Protein AF-A0A958ISX6-F1 (afdb_monomer_lite)

Secondary structure (DSSP, 8-state):
-GGGT-TT-HHHHHHHHHHHHHTT-HHHHHHHHHHHHHH-TT-HHHHHHHHHHHHHTT-HHHHHHHHHHHHHH-TT-HHHHHHHHHHHHTTSHHHHHHHHHHHHHTTS-HHHHHHHHHHHHHHHHHHHHHHHH-GGGGGGHHHHHHHHHHHHHHHHS-----

pLDDT: mean 86.99, std 12.01, range [42.25, 98.25]

Sequence (162 aa):
EGLDIDPEHVACTNIRAIALTKLGRRKEAGETIDAALAREPDNAMTHANRGWTLLEGGKNRQAMEHFREALRLDPTLDWARQGIVEALKARNPLYRLLLGYFFWMSRLSNRAQWGVIFGAYVLYRILLHVINSNPALEPLFWPLVGTYLGFALLTWTADPLF

Radius of gyration: 20.4 Å; chains: 1; bounding box: 41×31×62 Å

Structure (mmCIF, N/CA/C/O backbone):
data_AF-A0A958ISX6-F1
#
_entry.id   AF-A0A958ISX6-F1
#
loop_
_atom_site.group_PDB
_atom_site.id
_atom_site.type_symbol
_atom_site.label_atom_id
_atom_site.label_alt_id
_atom_site.label_comp_id
_atom_site.label_asym_id
_atom_site.label_entity_id
_atom_site.label_seq_id
_atom_site.pdbx_PDB_ins_code
_atom_site.Cartn_x
_atom_site.Cartn_y
_atom_site.Cartn_z
_atom_site.occupancy
_atom_site.B_iso_or_equiv
_atom_site.auth_seq_id
_atom_site.auth_comp_id
_atom_site.auth_asym_id
_atom_site.auth_atom_id
_atom_site.pdbx_PDB_model_num
ATOM 1 N N . GLU A 1 1 ? 2.370 -17.772 20.764 1.00 45.62 1 GLU A N 1
ATOM 2 C CA . GLU A 1 1 ? 2.567 -17.270 22.138 1.00 45.62 1 GLU A CA 1
ATOM 3 C C . GLU A 1 1 ? 1.476 -16.287 22.570 1.00 45.62 1 GLU A C 1
ATOM 5 O O . GLU A 1 1 ? 0.664 -16.684 23.383 1.00 45.62 1 GLU A O 1
ATOM 10 N N . GLY A 1 2 ? 1.335 -15.071 22.017 1.00 43.38 2 GLY A N 1
ATOM 11 C CA . GLY A 1 2 ? 0.250 -14.152 22.448 1.00 43.38 2 GLY A CA 1
ATOM 12 C C . GLY A 1 2 ? -1.190 -14.633 22.164 1.00 43.38 2 GLY A C 1
ATOM 13 O O . GLY A 1 2 ? -2.069 -14.472 23.002 1.00 43.38 2 GLY A O 1
ATOM 14 N N . LEU A 1 3 ? -1.415 -15.296 21.021 1.00 45.69 3 LEU A N 1
ATOM 15 C CA . LEU A 1 3 ? -2.708 -15.911 20.666 1.00 45.69 3 LEU A CA 1
ATOM 16 C C . LEU A 1 3 ? -3.020 -17.200 21.450 1.00 45.69 3 LEU A C 1
ATOM 18 O O . LEU A 1 3 ? -4.137 -17.689 21.352 1.00 45.69 3 LEU A O 1
ATOM 22 N N . ASP A 1 4 ? -2.058 -17.754 22.198 1.00 50.88 4 ASP A N 1
ATOM 23 C CA . ASP A 1 4 ? -2.270 -18.964 23.011 1.00 50.88 4 ASP A CA 1
ATOM 24 C C . ASP A 1 4 ? -2.825 -18.637 24.408 1.00 50.88 4 ASP A C 1
ATOM 26 O O . ASP A 1 4 ? -3.272 -19.536 25.114 1.00 50.88 4 ASP A O 1
ATOM 30 N N . ILE A 1 5 ? -2.790 -17.361 24.814 1.00 53.72 5 ILE A N 1
ATOM 31 C CA . ILE A 1 5 ? -3.193 -16.901 26.153 1.00 53.72 5 ILE A CA 1
ATOM 32 C C . ILE A 1 5 ? -4.576 -16.237 26.110 1.00 53.72 5 ILE A C 1
ATOM 34 O O . ILE A 1 5 ? -5.402 -16.490 26.982 1.00 53.72 5 ILE A O 1
ATOM 38 N N . ASP A 1 6 ? -4.846 -15.440 25.074 1.00 49.97 6 ASP A N 1
ATOM 39 C CA . ASP A 1 6 ? -6.181 -14.942 24.737 1.00 49.97 6 ASP A CA 1
ATOM 40 C C . ASP A 1 6 ? -6.297 -14.844 23.202 1.00 49.97 6 ASP A C 1
ATOM 42 O O . ASP A 1 6 ? -5.890 -13.843 22.598 1.00 49.97 6 ASP A O 1
ATOM 46 N N . PRO A 1 7 ? -6.827 -15.890 22.540 1.00 53.47 7 PRO A N 1
ATOM 47 C CA . PRO A 1 7 ? -7.052 -15.901 21.095 1.00 53.47 7 PRO A CA 1
ATOM 48 C C . PRO A 1 7 ? -7.994 -14.784 20.619 1.00 53.47 7 PRO A C 1
ATOM 50 O O . PRO A 1 7 ? -8.127 -14.564 19.413 1.00 53.47 7 PRO A O 1
ATOM 53 N N . GLU A 1 8 ? -8.682 -14.111 21.546 1.00 57.56 8 GLU A N 1
ATOM 54 C CA . GLU A 1 8 ? -9.796 -13.210 21.289 1.00 57.56 8 GLU A CA 1
ATOM 55 C C . GLU A 1 8 ? -9.487 -11.742 21.576 1.00 57.56 8 GLU A C 1
ATOM 57 O O . GLU A 1 8 ? -10.311 -10.881 21.258 1.00 57.56 8 GLU A O 1
ATOM 62 N N . HIS A 1 9 ? -8.286 -11.434 22.072 1.00 73.81 9 HIS A N 1
ATOM 63 C CA . HIS A 1 9 ? -7.879 -10.065 22.340 1.00 73.81 9 HIS A CA 1
ATOM 64 C C . HIS A 1 9 ? -7.832 -9.238 21.043 1.00 73.81 9 HIS A C 1
ATOM 66 O O . HIS A 1 9 ? -7.122 -9.566 20.079 1.00 73.81 9 HIS A O 1
ATOM 72 N N . VAL A 1 10 ? -8.578 -8.130 21.001 1.00 74.81 10 VAL A N 1
ATOM 73 C CA . VAL A 1 10 ? -8.719 -7.301 19.793 1.00 74.81 10 VAL A CA 1
ATOM 74 C C . VAL A 1 10 ? -7.375 -6.744 19.317 1.00 74.81 10 VAL A C 1
ATOM 76 O O . VAL A 1 10 ? -7.141 -6.668 18.109 1.00 74.81 10 VAL A O 1
ATOM 79 N N . ALA A 1 11 ? -6.424 -6.471 20.218 1.00 75.31 11 ALA A N 1
ATOM 80 C CA . ALA A 1 11 ? -5.077 -6.068 19.809 1.00 75.31 11 ALA A CA 1
ATOM 81 C C . ALA A 1 11 ? -4.321 -7.189 19.066 1.00 75.31 11 ALA A C 1
ATOM 83 O O . ALA A 1 11 ? -3.691 -6.925 18.041 1.00 75.31 11 ALA A O 1
ATOM 84 N N . CYS A 1 12 ? -4.436 -8.449 19.500 1.00 79.94 12 CYS A N 1
ATOM 85 C CA . CYS A 1 12 ? -3.834 -9.593 18.804 1.00 79.94 12 CYS A CA 1
ATOM 86 C C . CYS A 1 12 ? -4.472 -9.811 17.426 1.00 79.94 12 CYS A C 1
ATOM 88 O O . CYS A 1 12 ? -3.773 -10.066 16.442 1.00 79.94 12 CYS A O 1
ATOM 90 N N . THR A 1 13 ? -5.790 -9.638 17.335 1.00 83.81 13 THR A N 1
ATOM 91 C CA . THR A 1 13 ? -6.541 -9.742 16.077 1.00 83.81 13 THR A CA 1
ATOM 92 C C . THR A 1 13 ? -6.164 -8.620 15.102 1.00 83.81 13 THR A C 1
ATOM 94 O O . THR A 1 13 ? -5.962 -8.871 13.913 1.00 83.81 13 THR A O 1
ATOM 97 N N . ASN A 1 14 ? -5.953 -7.401 15.607 1.00 85.38 14 ASN A N 1
ATOM 98 C CA . ASN A 1 14 ? -5.451 -6.262 14.837 1.00 85.38 14 ASN A CA 1
ATOM 99 C C . ASN A 1 14 ? -4.034 -6.503 14.296 1.00 85.38 14 ASN A C 1
ATOM 101 O O . ASN A 1 14 ? -3.785 -6.285 13.111 1.00 85.38 14 ASN A O 1
ATOM 105 N N . ILE A 1 15 ? -3.121 -7.021 15.122 1.00 86.62 15 ILE A N 1
ATOM 106 C CA . ILE A 1 15 ? -1.761 -7.376 14.687 1.00 86.62 15 ILE A CA 1
ATOM 107 C C . ILE A 1 15 ? -1.807 -8.471 13.614 1.00 86.62 15 ILE A C 1
ATOM 109 O O . ILE A 1 15 ? -1.127 -8.373 12.590 1.00 86.62 15 ILE A O 1
ATOM 113 N N . ARG A 1 16 ? -2.653 -9.492 13.799 1.00 88.31 16 ARG A N 1
ATOM 114 C CA . ARG A 1 16 ? -2.855 -10.554 12.806 1.00 88.31 16 ARG A CA 1
ATOM 115 C C . ARG A 1 16 ? -3.377 -9.995 11.482 1.00 88.31 16 ARG A C 1
ATOM 117 O O . ARG A 1 16 ? -2.874 -10.383 10.431 1.00 88.31 16 ARG A O 1
ATOM 124 N N . ALA A 1 17 ? -4.347 -9.086 11.518 1.00 88.38 17 ALA A N 1
ATOM 125 C CA . ALA A 1 17 ? -4.879 -8.443 10.321 1.00 88.38 17 ALA A CA 1
ATOM 126 C C . ALA A 1 17 ? -3.800 -7.660 9.557 1.00 88.38 17 ALA A C 1
ATOM 128 O O . ALA A 1 17 ? -3.675 -7.827 8.344 1.00 88.38 17 ALA A O 1
ATOM 129 N N . ILE A 1 18 ? -2.975 -6.878 10.262 1.00 87.62 18 ILE A N 1
ATOM 130 C CA . ILE A 1 18 ? -1.840 -6.153 9.668 1.00 87.62 18 ILE A CA 1
ATOM 131 C C . ILE A 1 18 ? -0.866 -7.136 9.008 1.00 87.62 18 ILE A C 1
ATOM 133 O O . ILE A 1 18 ? -0.499 -6.957 7.845 1.00 87.62 18 ILE A O 1
ATOM 137 N N . ALA A 1 19 ? -0.495 -8.210 9.709 1.00 88.25 19 ALA A N 1
ATOM 138 C CA . ALA A 1 19 ? 0.407 -9.227 9.177 1.00 88.25 19 ALA A CA 1
ATOM 139 C C . ALA A 1 19 ? -0.168 -9.905 7.921 1.00 88.25 19 ALA A C 1
ATOM 141 O O . ALA A 1 19 ? 0.531 -10.056 6.921 1.00 88.25 19 ALA A O 1
ATOM 142 N N . LEU A 1 20 ? -1.452 -10.271 7.927 1.00 89.56 20 LEU A N 1
ATOM 143 C CA . LEU A 1 20 ? -2.123 -10.872 6.770 1.00 89.56 20 LEU A CA 1
ATOM 144 C C . LEU A 1 20 ? -2.167 -9.918 5.571 1.00 89.56 20 LEU A C 1
ATOM 146 O O . LEU A 1 20 ? -1.931 -10.349 4.440 1.00 89.56 20 LEU A O 1
ATOM 150 N N . THR A 1 21 ? -2.404 -8.629 5.808 1.00 85.88 21 THR A N 1
ATOM 151 C CA . THR A 1 21 ? -2.368 -7.588 4.774 1.00 85.88 21 THR A CA 1
ATOM 152 C C . THR A 1 21 ? -0.969 -7.460 4.166 1.00 85.88 21 THR A C 1
ATOM 154 O O . THR A 1 21 ? -0.826 -7.582 2.946 1.00 85.88 21 THR A O 1
ATOM 157 N N . LYS A 1 22 ? 0.080 -7.389 4.997 1.00 84.25 22 LYS A N 1
ATOM 158 C CA . LYS A 1 22 ? 1.488 -7.386 4.552 1.00 84.25 22 LYS A CA 1
ATOM 159 C C . LYS A 1 22 ? 1.908 -8.684 3.848 1.00 84.25 22 LYS A C 1
ATOM 161 O O . LYS A 1 22 ? 2.787 -8.662 2.998 1.00 84.25 22 LYS A O 1
ATOM 166 N N . LEU A 1 23 ? 1.257 -9.812 4.127 1.00 86.81 23 LEU A N 1
ATOM 167 C CA . LEU A 1 23 ? 1.453 -11.067 3.388 1.00 86.81 23 LEU A CA 1
ATOM 168 C C . LEU A 1 23 ? 0.647 -11.131 2.077 1.00 86.81 23 LEU A C 1
ATOM 170 O O . LEU A 1 23 ? 0.718 -12.117 1.348 1.00 86.81 23 LEU A O 1
ATOM 174 N N . GLY A 1 24 ? 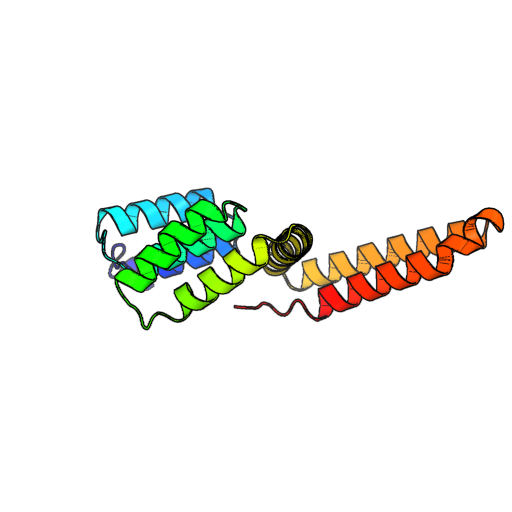-0.155 -10.111 1.762 1.00 84.94 24 GLY A N 1
ATOM 175 C CA . GLY A 1 24 ? -1.049 -10.101 0.604 1.00 84.94 24 GLY A CA 1
ATOM 176 C C . GLY A 1 24 ? -2.294 -10.983 0.755 1.00 84.94 24 GLY A C 1
ATOM 177 O O . GLY A 1 24 ? -3.086 -11.078 -0.184 1.00 84.94 24 GLY A O 1
ATOM 178 N N . ARG A 1 25 ? -2.523 -11.583 1.930 1.00 89.19 25 ARG A N 1
ATOM 179 C CA . ARG A 1 25 ? -3.678 -12.437 2.265 1.00 89.19 25 ARG A CA 1
ATOM 180 C C . ARG A 1 25 ? -4.892 -11.584 2.645 1.00 89.19 25 ARG A C 1
ATOM 182 O O . ARG A 1 25 ? -5.477 -11.723 3.715 1.00 89.19 25 ARG A O 1
ATOM 189 N N . ARG A 1 26 ? -5.286 -10.678 1.744 1.00 87.38 26 ARG A N 1
ATOM 190 C CA . ARG A 1 26 ? -6.294 -9.630 2.003 1.00 87.38 26 ARG A CA 1
ATOM 191 C C . ARG A 1 26 ? -7.670 -10.169 2.383 1.00 87.38 26 ARG A C 1
ATOM 193 O O . ARG A 1 26 ? -8.371 -9.526 3.153 1.00 87.38 26 ARG A O 1
ATOM 200 N N . LYS A 1 27 ? -8.065 -11.323 1.836 1.00 89.25 27 LYS A N 1
ATOM 201 C CA . LYS A 1 27 ? -9.351 -11.957 2.165 1.00 89.25 27 LYS A CA 1
ATOM 202 C C . LYS A 1 27 ? -9.392 -12.353 3.641 1.00 89.25 27 LYS A C 1
ATOM 204 O O . LYS A 1 27 ? -10.300 -11.953 4.353 1.00 89.25 27 LYS A O 1
ATOM 209 N N . GLU A 1 28 ? -8.356 -13.047 4.097 1.00 90.94 28 GLU A N 1
ATOM 210 C CA . GLU A 1 28 ? -8.232 -13.484 5.488 1.00 90.94 28 GLU A CA 1
ATOM 211 C C . GLU A 1 28 ? -8.017 -12.307 6.441 1.00 90.94 28 GLU A C 1
ATOM 213 O O . GLU A 1 28 ? -8.544 -12.312 7.551 1.00 90.94 28 GLU A O 1
ATOM 218 N N . ALA A 1 29 ? -7.283 -11.273 6.009 1.00 91.81 29 ALA A N 1
ATOM 219 C CA . ALA A 1 29 ? -7.196 -10.017 6.752 1.00 91.81 29 ALA A CA 1
ATOM 220 C C . ALA A 1 29 ? -8.589 -9.397 6.925 1.00 91.81 29 ALA A C 1
ATOM 222 O O . ALA A 1 29 ? -8.953 -9.001 8.026 1.00 91.81 29 ALA A O 1
ATOM 223 N N . GLY A 1 30 ? -9.389 -9.378 5.855 1.00 91.38 30 GLY A N 1
ATOM 224 C CA . GLY A 1 30 ? -10.769 -8.910 5.877 1.00 91.38 30 GLY A CA 1
ATOM 225 C C . GLY A 1 30 ? -11.637 -9.678 6.871 1.00 91.38 30 GLY A C 1
ATOM 226 O O . GLY A 1 30 ? -12.239 -9.051 7.731 1.00 91.38 30 GLY A O 1
ATOM 227 N N . GLU A 1 31 ? -11.629 -11.010 6.806 1.00 91.62 31 GLU A N 1
ATOM 228 C CA . GLU A 1 31 ? -12.368 -11.887 7.729 1.00 91.62 31 GLU A CA 1
ATOM 229 C C . GLU A 1 31 ? -11.934 -11.681 9.189 1.00 91.62 31 GLU A C 1
ATOM 231 O O . GLU A 1 31 ? -12.768 -11.592 10.086 1.00 91.62 31 GLU A O 1
ATOM 236 N N . THR A 1 32 ? -10.626 -11.537 9.424 1.00 91.25 32 THR A N 1
ATOM 237 C CA . THR A 1 32 ? -10.057 -11.270 10.754 1.00 91.25 32 THR A CA 1
ATOM 238 C C . THR A 1 32 ? -10.523 -9.915 11.300 1.00 91.25 32 THR A C 1
ATOM 240 O O . THR A 1 32 ? -10.881 -9.806 12.470 1.00 91.25 32 THR A O 1
ATOM 243 N N . ILE A 1 33 ? -10.559 -8.885 10.450 1.00 93.56 33 ILE A N 1
ATOM 244 C CA . ILE A 1 33 ? -11.041 -7.548 10.815 1.00 93.56 33 ILE A CA 1
ATOM 245 C C . ILE A 1 33 ? -12.553 -7.549 11.054 1.00 93.56 33 ILE A C 1
ATOM 247 O O . ILE A 1 33 ? -13.014 -6.927 12.005 1.00 93.56 33 ILE A O 1
ATOM 251 N N . ASP A 1 34 ? -13.322 -8.250 10.223 1.00 92.75 34 ASP A N 1
ATOM 252 C CA . ASP A 1 34 ? -14.778 -8.328 10.360 1.00 92.75 34 ASP A CA 1
ATOM 253 C C . ASP A 1 34 ? -15.165 -9.047 11.665 1.00 92.75 34 ASP A C 1
ATOM 255 O O . ASP A 1 34 ? -16.066 -8.599 12.370 1.00 92.75 34 ASP A O 1
ATOM 259 N N . ALA A 1 35 ? -14.423 -10.091 12.053 1.00 90.25 35 ALA A N 1
ATOM 260 C CA . ALA A 1 35 ? -14.580 -10.740 13.355 1.00 90.25 35 ALA A CA 1
ATOM 261 C C . ALA A 1 35 ? -14.238 -9.806 14.533 1.00 90.25 35 ALA A C 1
ATOM 263 O O . ALA A 1 35 ? -14.941 -9.818 15.542 1.00 90.25 35 ALA A O 1
ATOM 264 N N . ALA A 1 36 ? -13.194 -8.977 14.407 1.00 90.81 36 ALA A N 1
ATOM 265 C CA . ALA A 1 36 ? -12.843 -7.989 15.429 1.00 90.81 36 ALA A CA 1
ATOM 266 C C . ALA A 1 36 ? -13.931 -6.913 15.589 1.00 90.81 36 ALA A C 1
ATOM 268 O O . ALA A 1 36 ? -14.348 -6.637 16.710 1.00 90.81 36 ALA A O 1
ATOM 269 N N . LEU A 1 37 ? -14.448 -6.367 14.482 1.00 92.19 37 LEU A N 1
ATOM 270 C CA . LEU A 1 37 ? -15.525 -5.367 14.502 1.00 92.19 37 LEU A CA 1
ATOM 271 C C . LEU A 1 37 ? -16.863 -5.938 14.979 1.00 92.19 37 LEU A C 1
ATOM 273 O O . LEU A 1 37 ? -17.663 -5.211 15.553 1.00 92.19 37 LEU A O 1
ATOM 277 N N . ALA A 1 38 ? -17.127 -7.230 14.770 1.00 91.25 38 ALA A N 1
ATOM 278 C CA . ALA A 1 38 ? -18.324 -7.870 15.314 1.00 91.25 38 ALA A CA 1
ATOM 279 C C . ALA A 1 38 ? -18.310 -7.933 16.853 1.00 91.25 38 ALA A C 1
ATOM 281 O O . ALA A 1 38 ? -19.371 -7.958 17.473 1.00 91.25 38 ALA A O 1
ATOM 282 N N . ARG A 1 39 ? -17.118 -7.970 17.463 1.00 87.69 39 ARG A N 1
ATOM 283 C CA . ARG A 1 39 ? -16.925 -8.011 18.921 1.00 87.69 39 ARG A CA 1
ATOM 284 C C . ARG A 1 39 ? -16.854 -6.616 19.524 1.00 87.69 39 ARG A C 1
ATOM 286 O O . ARG A 1 39 ? -17.554 -6.330 20.488 1.00 87.69 39 ARG A O 1
ATOM 293 N N . GLU A 1 40 ? -16.034 -5.756 18.931 1.00 90.81 40 GLU A N 1
ATOM 294 C CA . GLU A 1 40 ? -15.879 -4.358 19.322 1.00 90.81 40 GLU A CA 1
ATOM 295 C C . GLU A 1 40 ? -16.141 -3.455 18.108 1.00 90.81 40 GLU A C 1
ATOM 297 O O . GLU A 1 40 ? -15.200 -3.060 17.409 1.00 90.81 40 GLU A O 1
ATOM 302 N N . PRO A 1 41 ? -17.415 -3.107 17.847 1.00 93.50 41 PRO A N 1
ATOM 303 C CA . PRO A 1 41 ? -17.778 -2.247 16.721 1.00 93.50 41 PRO A CA 1
ATOM 304 C C . PRO A 1 41 ? -17.131 -0.863 16.790 1.00 93.50 41 PRO A C 1
ATOM 306 O O . PRO A 1 41 ? -16.864 -0.267 15.759 1.00 93.50 41 PRO A O 1
ATOM 309 N N . ASP A 1 42 ? -16.836 -0.379 17.998 1.00 95.00 42 ASP A N 1
ATOM 310 C CA . ASP A 1 42 ? -16.285 0.954 18.252 1.00 95.00 42 ASP A CA 1
ATOM 311 C C . ASP A 1 42 ? -14.751 0.946 18.438 1.00 95.00 42 ASP A C 1
ATOM 313 O O . ASP A 1 42 ? -14.173 1.873 19.009 1.00 95.00 42 ASP A O 1
ATOM 317 N N . ASN A 1 43 ? -14.047 -0.090 17.959 1.00 94.50 43 ASN A N 1
ATOM 318 C CA . ASN A 1 43 ? -12.587 -0.143 18.049 1.00 94.50 43 ASN A CA 1
ATOM 319 C C . ASN A 1 43 ? -11.912 0.702 16.949 1.00 94.50 43 ASN A C 1
ATOM 321 O O . ASN A 1 43 ? -11.810 0.297 15.785 1.00 94.50 43 ASN A O 1
ATOM 325 N N . ALA A 1 44 ? -11.385 1.871 17.329 1.00 95.69 44 ALA A N 1
ATOM 326 C CA . ALA A 1 44 ? -10.743 2.813 16.408 1.00 95.69 44 ALA A CA 1
ATOM 327 C C . ALA A 1 44 ? -9.582 2.192 15.604 1.00 95.69 44 ALA A C 1
ATOM 329 O O . ALA A 1 44 ? -9.466 2.405 14.394 1.00 95.69 44 ALA A O 1
ATOM 330 N N . MET A 1 45 ? -8.738 1.380 16.251 1.00 94.81 45 MET A N 1
ATOM 331 C CA . MET A 1 45 ? -7.598 0.726 15.601 1.00 94.81 45 MET A CA 1
ATOM 332 C C . MET A 1 45 ? -8.055 -0.302 14.560 1.00 94.81 45 MET A C 1
ATOM 334 O O . MET A 1 45 ? -7.500 -0.373 13.462 1.00 94.81 45 MET A O 1
ATOM 338 N N . THR A 1 46 ? -9.098 -1.073 14.862 1.00 95.25 46 THR A N 1
ATOM 339 C CA . THR A 1 46 ? -9.669 -2.042 13.923 1.00 95.25 46 THR A CA 1
ATOM 340 C C . THR A 1 46 ? -10.281 -1.350 12.704 1.00 95.25 46 THR A C 1
ATOM 342 O O . THR A 1 46 ? -10.042 -1.783 11.571 1.00 95.25 46 THR A O 1
ATOM 345 N N . HIS A 1 47 ? -10.973 -0.223 12.896 1.00 97.50 47 HIS A N 1
ATOM 346 C CA . HIS A 1 47 ? -11.417 0.627 11.789 1.00 97.50 47 HIS A CA 1
ATOM 347 C C . HIS A 1 47 ? -10.236 1.129 10.942 1.00 97.50 47 HIS A C 1
ATOM 349 O O . HIS A 1 47 ? -10.270 1.015 9.715 1.00 97.50 47 HIS A O 1
ATOM 355 N N . ALA A 1 48 ? -9.151 1.600 11.561 1.00 96.75 48 ALA A N 1
ATOM 356 C CA . ALA A 1 48 ? -7.958 2.021 10.827 1.00 96.75 48 ALA A CA 1
ATOM 357 C C . ALA A 1 48 ? -7.347 0.868 10.005 1.00 96.75 48 ALA A C 1
ATOM 359 O O . ALA A 1 48 ? -7.042 1.040 8.823 1.00 96.75 48 ALA A O 1
ATOM 360 N N . ASN A 1 49 ? -7.250 -0.335 10.575 1.00 94.88 49 ASN A N 1
ATOM 361 C CA . ASN A 1 49 ? -6.740 -1.523 9.881 1.00 94.88 49 ASN A CA 1
ATOM 362 C C . ASN A 1 49 ? -7.626 -1.949 8.702 1.00 94.88 49 ASN A C 1
ATOM 364 O O . ASN A 1 49 ? -7.110 -2.340 7.646 1.00 94.88 49 ASN A O 1
ATOM 368 N N . ARG A 1 50 ? -8.955 -1.822 8.833 1.00 96.50 50 ARG A N 1
ATOM 369 C CA . ARG A 1 50 ? -9.889 -2.013 7.711 1.00 96.50 50 ARG A CA 1
ATOM 370 C C . ARG A 1 50 ? -9.619 -1.006 6.604 1.00 96.50 50 ARG A C 1
ATOM 372 O O . ARG A 1 50 ? -9.536 -1.396 5.440 1.00 96.50 50 ARG A O 1
ATOM 379 N N . GLY A 1 51 ? -9.431 0.261 6.974 1.00 96.56 51 GLY A N 1
ATOM 380 C CA . GLY A 1 51 ? -9.082 1.340 6.057 1.00 96.56 51 GLY A CA 1
ATOM 381 C C . GLY A 1 51 ? -7.827 1.027 5.244 1.00 96.56 51 GLY A C 1
ATOM 382 O O . GLY A 1 51 ? -7.872 1.044 4.014 1.00 96.56 51 GLY A O 1
ATOM 383 N N . TRP A 1 52 ? -6.733 0.647 5.907 1.00 94.75 52 TRP A N 1
ATOM 384 C CA . TRP A 1 52 ? -5.472 0.299 5.243 1.00 94.75 52 TRP A CA 1
ATOM 385 C C . TRP A 1 52 ? -5.596 -0.925 4.336 1.00 94.75 52 TRP A C 1
ATOM 387 O O . TRP A 1 52 ? -5.176 -0.883 3.182 1.00 94.75 52 TRP A O 1
ATOM 397 N N . THR A 1 53 ? -6.271 -1.978 4.798 1.00 93.94 53 THR A N 1
ATOM 398 C CA . THR A 1 53 ? -6.505 -3.191 3.995 1.00 93.94 53 THR A CA 1
ATOM 399 C C . THR A 1 53 ? -7.314 -2.883 2.725 1.00 93.94 53 THR A C 1
ATOM 401 O O . THR A 1 53 ? -7.033 -3.412 1.645 1.00 93.94 53 THR A O 1
ATOM 404 N N . LEU A 1 54 ? -8.308 -1.993 2.821 1.00 94.50 54 LEU A N 1
ATOM 405 C CA . LEU A 1 54 ? -9.096 -1.526 1.678 1.00 94.50 54 LEU A CA 1
ATOM 406 C C . LEU A 1 54 ? -8.285 -0.618 0.747 1.00 94.50 54 LEU A C 1
ATOM 408 O O . LEU A 1 54 ? -8.423 -0.738 -0.473 1.00 94.50 54 LEU A O 1
ATOM 412 N N . LEU A 1 55 ? -7.436 0.254 1.296 1.00 94.00 55 LEU A N 1
ATOM 413 C CA . LEU A 1 55 ? -6.564 1.146 0.532 1.00 94.00 55 LEU A CA 1
ATOM 414 C C . LEU A 1 55 ? -5.551 0.347 -0.297 1.00 94.00 55 LEU A C 1
ATOM 416 O O . LEU A 1 55 ? -5.440 0.570 -1.502 1.00 94.00 55 LEU A O 1
ATOM 420 N N . GLU A 1 56 ? -4.907 -0.660 0.294 1.00 91.00 56 GLU A N 1
ATOM 421 C CA . GLU A 1 56 ? -4.065 -1.611 -0.443 1.00 91.00 56 GLU A CA 1
ATOM 422 C C . GLU A 1 56 ? -4.858 -2.387 -1.505 1.00 91.00 56 GLU A C 1
ATOM 424 O O . GLU A 1 56 ? -4.348 -2.727 -2.578 1.00 91.00 56 GLU A O 1
ATOM 429 N N . GLY A 1 57 ? -6.133 -2.654 -1.214 1.00 90.06 57 GLY A N 1
ATOM 430 C CA . GLY A 1 57 ? -7.128 -3.207 -2.130 1.00 90.06 57 GLY A CA 1
ATOM 431 C C . GLY A 1 57 ? -7.527 -2.293 -3.293 1.00 90.06 57 GLY A C 1
ATOM 432 O O . GLY A 1 57 ? -8.274 -2.739 -4.162 1.00 90.06 57 GLY A O 1
ATOM 433 N N . GLY A 1 58 ? -7.080 -1.034 -3.314 1.00 90.50 58 GLY A N 1
ATOM 434 C CA . GLY A 1 58 ? -7.500 -0.017 -4.282 1.00 90.50 58 GLY A CA 1
ATOM 435 C C . GLY A 1 58 ? -8.919 0.521 -4.051 1.00 90.50 58 GLY A C 1
ATOM 436 O O . GLY A 1 58 ? -9.447 1.259 -4.886 1.00 90.50 58 GLY A O 1
ATOM 437 N N . LYS A 1 59 ? -9.554 0.169 -2.926 1.00 93.56 59 LYS A N 1
ATOM 438 C CA . LYS A 1 59 ? -10.917 0.565 -2.543 1.00 93.56 59 LYS A CA 1
ATOM 439 C C . LYS A 1 59 ? -10.901 1.874 -1.743 1.00 93.56 59 LYS A C 1
ATOM 441 O O . LYS A 1 59 ? -11.418 1.953 -0.631 1.00 93.56 59 LYS A O 1
ATOM 446 N N . ASN A 1 60 ? -10.327 2.926 -2.328 1.00 93.19 60 ASN A N 1
ATOM 447 C CA . ASN A 1 60 ? -10.003 4.188 -1.641 1.00 93.19 60 ASN A CA 1
ATOM 448 C C . ASN A 1 60 ? -11.209 4.866 -0.968 1.00 93.19 60 ASN A C 1
ATOM 450 O O . ASN A 1 60 ? -11.071 5.459 0.099 1.00 93.19 60 ASN A O 1
ATOM 454 N N . ARG A 1 61 ? -12.399 4.792 -1.582 1.00 93.56 61 ARG A N 1
ATOM 455 C CA . ARG A 1 61 ? -13.618 5.399 -1.021 1.00 93.56 61 ARG A CA 1
ATOM 456 C C . ARG A 1 61 ? -14.043 4.718 0.282 1.00 93.56 61 ARG A C 1
ATOM 458 O O . ARG A 1 61 ? -14.269 5.410 1.264 1.00 93.56 61 ARG A O 1
ATOM 465 N N . GLN A 1 62 ? -14.082 3.388 0.291 1.00 95.81 62 GLN A N 1
ATOM 466 C CA . GLN A 1 62 ? -14.424 2.605 1.482 1.00 95.81 62 GLN A CA 1
ATOM 467 C C . GLN A 1 62 ? -13.332 2.730 2.551 1.00 95.81 62 GLN A C 1
ATOM 469 O O . GLN A 1 62 ? -13.629 2.841 3.734 1.00 95.81 62 GLN A O 1
ATOM 474 N N . ALA A 1 63 ? -12.061 2.793 2.137 1.00 96.75 63 ALA A N 1
ATOM 475 C CA . ALA A 1 63 ? -10.957 3.054 3.055 1.00 96.75 63 ALA A CA 1
ATOM 476 C C . ALA A 1 63 ? -11.150 4.374 3.822 1.00 96.75 63 ALA A C 1
ATOM 478 O O . ALA A 1 63 ? -11.017 4.411 5.041 1.00 96.75 63 ALA A O 1
ATOM 479 N N . MET A 1 64 ? -11.535 5.442 3.113 1.00 97.06 64 MET A N 1
ATOM 480 C CA . MET A 1 64 ? -11.805 6.758 3.700 1.00 97.06 64 MET A CA 1
ATOM 481 C C . MET A 1 64 ? -12.934 6.729 4.738 1.00 97.06 64 MET A C 1
ATOM 483 O O . MET A 1 64 ? -12.852 7.433 5.740 1.00 97.06 64 MET A O 1
ATOM 487 N N . GLU A 1 65 ? -13.986 5.945 4.501 1.00 97.50 65 GLU A N 1
ATOM 488 C CA . GLU A 1 65 ? -15.100 5.788 5.444 1.00 97.50 65 GLU A CA 1
ATOM 489 C C . GLU A 1 65 ? -14.606 5.176 6.760 1.00 97.50 65 GLU A C 1
ATOM 491 O O . GLU A 1 65 ? -14.831 5.748 7.824 1.00 97.50 65 GLU A O 1
ATOM 496 N N . HIS A 1 66 ? -13.821 4.098 6.688 1.00 97.88 66 HIS A N 1
ATOM 497 C CA . HIS A 1 66 ? -13.250 3.470 7.878 1.00 97.88 66 HIS A CA 1
ATOM 498 C C . HIS A 1 66 ? -12.217 4.347 8.598 1.00 97.88 66 HIS A C 1
ATOM 500 O O . HIS A 1 66 ? -12.213 4.382 9.824 1.00 97.88 66 HIS A O 1
ATOM 506 N N . PHE A 1 67 ? -11.379 5.103 7.881 1.00 98.25 67 PHE A N 1
ATOM 507 C CA . PHE A 1 67 ? -10.445 6.028 8.531 1.00 98.25 67 PHE A CA 1
ATOM 508 C C . PHE A 1 67 ? -11.146 7.187 9.242 1.00 98.25 67 PHE A C 1
ATOM 510 O O . PHE A 1 67 ? -10.704 7.615 10.306 1.00 98.25 67 PHE A O 1
ATOM 517 N N . ARG A 1 68 ? -12.241 7.699 8.672 1.00 98.19 68 ARG A N 1
ATOM 518 C CA . ARG A 1 68 ? -13.055 8.726 9.333 1.00 98.19 68 ARG A CA 1
ATOM 519 C C . ARG A 1 68 ? -13.714 8.187 10.587 1.00 98.19 68 ARG A C 1
ATOM 521 O O . ARG A 1 68 ? -13.730 8.892 11.584 1.00 98.19 68 ARG A O 1
ATOM 528 N N . GLU A 1 69 ? -14.208 6.956 10.537 1.00 98.19 69 GLU A N 1
ATOM 529 C CA . GLU A 1 69 ? -14.799 6.316 11.707 1.00 98.19 69 GLU A CA 1
ATOM 530 C C . GLU A 1 69 ? -13.758 6.082 12.805 1.00 98.19 69 GLU A C 1
ATOM 532 O O . GLU A 1 69 ? -13.987 6.439 13.956 1.00 98.19 69 GLU A O 1
ATOM 537 N N . ALA A 1 70 ? -12.560 5.624 12.435 1.00 98.00 70 ALA A N 1
ATOM 538 C CA . ALA A 1 70 ? -11.439 5.508 13.361 1.00 98.00 70 ALA A CA 1
ATOM 539 C C . ALA A 1 70 ? -11.111 6.845 14.049 1.00 98.00 70 ALA A C 1
ATOM 541 O O . ALA A 1 70 ? -10.953 6.876 15.262 1.00 98.00 70 ALA A O 1
ATOM 542 N N . LEU A 1 71 ? -11.070 7.955 13.300 1.00 98.00 71 LEU A N 1
ATOM 543 C CA . LEU A 1 71 ? -10.818 9.291 13.859 1.00 98.00 71 LEU A CA 1
ATOM 544 C C . LEU A 1 71 ? -12.019 9.900 14.595 1.00 98.00 71 LEU A C 1
ATOM 546 O O . LEU A 1 71 ? -11.839 10.816 15.394 1.00 98.00 71 LEU A O 1
ATOM 550 N N . ARG A 1 72 ? -13.243 9.432 14.326 1.00 98.19 72 ARG A N 1
ATOM 551 C CA . ARG A 1 72 ? -14.434 9.795 15.106 1.00 98.19 72 ARG A CA 1
ATOM 552 C C . ARG A 1 72 ? -14.359 9.176 16.501 1.00 98.19 72 ARG A C 1
ATOM 554 O O . ARG A 1 72 ? -14.729 9.834 17.469 1.00 98.19 72 ARG A O 1
ATOM 561 N N . LEU A 1 73 ? -13.902 7.926 16.573 1.00 97.38 73 LEU A N 1
ATOM 562 C CA . LEU A 1 73 ? -13.735 7.153 17.803 1.00 97.38 73 LEU A CA 1
ATOM 563 C C . LEU A 1 73 ? -12.493 7.598 18.593 1.00 97.38 73 LEU A C 1
ATOM 565 O O . LEU A 1 73 ? -12.576 7.801 19.800 1.00 97.38 73 LEU A O 1
ATOM 569 N N . ASP A 1 74 ? -11.367 7.808 17.907 1.00 97.31 74 ASP A N 1
ATOM 570 C CA . ASP A 1 74 ? -10.124 8.341 18.468 1.00 97.31 74 ASP A CA 1
ATOM 571 C C . ASP A 1 74 ? -9.508 9.409 17.538 1.00 97.31 74 ASP A C 1
ATOM 573 O O . ASP A 1 74 ? -8.771 9.089 16.597 1.00 97.31 74 ASP A O 1
ATOM 577 N N . PRO A 1 75 ? -9.747 10.704 17.812 1.00 96.94 75 PRO A N 1
ATOM 578 C CA . PRO A 1 75 ? -9.203 11.808 17.018 1.00 96.94 75 PRO A CA 1
ATOM 579 C C . PRO A 1 75 ? -7.672 11.923 17.027 1.00 96.94 75 PRO A C 1
ATOM 581 O O . PRO A 1 75 ? -7.107 12.644 16.193 1.00 96.94 75 PRO A O 1
ATOM 584 N N . THR A 1 76 ? -6.999 11.263 17.974 1.00 96.44 76 THR A N 1
ATOM 585 C CA . THR A 1 76 ? -5.539 11.287 18.142 1.00 96.44 76 THR A CA 1
ATOM 586 C C . THR A 1 76 ? -4.840 10.127 17.438 1.00 96.44 76 THR A C 1
ATOM 588 O O . THR A 1 76 ? -3.613 10.099 17.385 1.00 96.44 76 THR A O 1
ATOM 591 N N . LEU A 1 77 ? -5.599 9.217 16.816 1.00 95.62 77 LEU A N 1
ATOM 592 C CA . LEU A 1 77 ? -5.055 8.051 16.134 1.00 95.62 77 LEU A CA 1
ATOM 593 C C . LEU A 1 77 ? -4.303 8.428 14.847 1.00 95.62 77 LEU A C 1
ATOM 595 O O . LEU A 1 77 ? -4.862 8.478 13.744 1.00 95.62 77 LEU A O 1
ATOM 599 N N . ASP A 1 78 ? -2.994 8.637 14.972 1.00 95.56 78 ASP A N 1
ATOM 600 C CA . ASP A 1 78 ? -2.131 9.030 13.854 1.00 95.56 78 ASP A CA 1
ATOM 601 C C . ASP A 1 78 ? -2.125 8.013 12.710 1.00 95.56 78 ASP A C 1
ATOM 603 O O . ASP A 1 78 ? -2.062 8.400 11.542 1.00 95.56 78 ASP A O 1
ATOM 607 N N . TRP A 1 79 ? -2.292 6.724 13.015 1.00 93.56 79 TRP A N 1
ATOM 608 C CA . TRP A 1 79 ? -2.389 5.669 12.004 1.00 93.56 79 TRP A CA 1
ATOM 609 C C . TRP A 1 79 ? -3.565 5.878 11.036 1.00 93.56 79 TRP A C 1
ATOM 611 O O . TRP A 1 79 ? -3.425 5.699 9.823 1.00 93.56 79 TRP A O 1
ATOM 621 N N . ALA A 1 80 ? -4.717 6.324 11.545 1.00 96.38 80 ALA A N 1
ATOM 622 C CA . ALA A 1 80 ? -5.875 6.656 10.720 1.00 96.38 80 ALA A CA 1
ATOM 623 C C . ALA A 1 80 ? -5.695 7.998 9.993 1.00 96.38 80 ALA A C 1
ATOM 625 O O . ALA A 1 80 ? -6.082 8.127 8.828 1.00 96.38 80 ALA A O 1
ATOM 626 N N . ARG A 1 81 ? -5.052 8.986 10.636 1.00 96.75 81 ARG A N 1
ATOM 627 C CA . ARG A 1 81 ? -4.721 10.282 10.018 1.00 96.75 81 ARG A CA 1
ATOM 628 C C . ARG A 1 81 ? -3.825 10.105 8.792 1.00 96.75 81 ARG A C 1
ATOM 630 O O . ARG A 1 81 ? -4.119 10.668 7.736 1.00 96.75 81 ARG A O 1
ATOM 637 N N . GLN A 1 82 ? -2.776 9.293 8.912 1.00 95.56 82 GLN A N 1
ATOM 638 C CA . GLN A 1 82 ? -1.900 8.925 7.799 1.00 95.56 82 GLN A CA 1
ATOM 639 C C . GLN A 1 82 ? -2.689 8.220 6.689 1.00 95.56 82 GLN A C 1
ATOM 641 O O . GLN A 1 82 ? -2.568 8.591 5.522 1.00 95.56 82 GLN A O 1
ATOM 646 N N . GLY A 1 83 ? -3.575 7.289 7.054 1.00 94.94 83 GLY A N 1
ATOM 647 C CA . GLY A 1 83 ? -4.457 6.600 6.112 1.00 94.94 83 GLY A CA 1
ATOM 648 C C . GLY A 1 83 ? -5.338 7.543 5.283 1.00 94.94 83 GLY A C 1
ATOM 649 O O . GLY A 1 83 ? -5.446 7.375 4.067 1.00 94.94 83 GLY A O 1
ATOM 650 N N . ILE A 1 84 ? -5.915 8.586 5.897 1.00 96.00 84 ILE A N 1
ATOM 651 C CA . ILE A 1 84 ? -6.663 9.626 5.166 1.00 96.00 84 ILE A CA 1
ATOM 652 C C . ILE A 1 84 ? -5.761 10.362 4.180 1.00 96.00 84 ILE A C 1
ATOM 654 O O . ILE A 1 84 ? -6.153 10.552 3.028 1.00 96.00 84 ILE A O 1
ATOM 658 N N . VAL A 1 85 ? -4.574 10.789 4.614 1.00 95.50 85 VAL A N 1
ATOM 659 C CA . VAL A 1 85 ? -3.628 11.515 3.755 1.00 95.50 85 VAL A CA 1
ATOM 660 C C . VAL A 1 85 ? -3.270 10.671 2.532 1.00 95.50 85 VAL A C 1
ATOM 662 O O . VAL A 1 85 ? -3.380 11.153 1.403 1.00 95.50 85 VAL A O 1
ATOM 665 N N . GLU A 1 86 ? -2.930 9.400 2.731 1.00 93.75 86 GLU A N 1
ATOM 666 C CA . GLU A 1 86 ? -2.608 8.476 1.643 1.00 93.75 86 GLU A CA 1
ATOM 667 C C . GLU A 1 86 ? -3.803 8.216 0.720 1.00 93.75 86 GLU A C 1
ATOM 669 O O . GLU A 1 86 ? -3.679 8.297 -0.505 1.00 93.75 86 GLU A O 1
ATOM 674 N N . ALA A 1 87 ? -4.996 8.009 1.276 1.00 94.06 87 ALA A N 1
ATOM 675 C CA . ALA A 1 87 ? -6.212 7.821 0.491 1.00 94.06 87 ALA A CA 1
ATOM 676 C C . ALA A 1 87 ? -6.616 9.078 -0.308 1.00 94.06 87 ALA A C 1
ATOM 678 O O . ALA A 1 87 ? -7.165 8.960 -1.408 1.00 94.06 87 ALA A O 1
ATOM 679 N N . LEU A 1 88 ? -6.331 10.283 0.203 1.00 94.06 88 LEU A N 1
ATOM 680 C CA . LEU A 1 88 ? -6.528 11.542 -0.521 1.00 94.06 88 LEU A CA 1
ATOM 681 C C . LEU A 1 88 ? -5.526 11.695 -1.664 1.00 94.06 88 LEU A C 1
ATOM 683 O O . LEU A 1 88 ? -5.943 11.990 -2.785 1.00 94.06 88 LEU A O 1
ATOM 687 N N . LYS A 1 89 ? -4.233 11.446 -1.419 1.00 92.19 89 LYS A N 1
ATOM 688 C CA . LYS A 1 89 ? -3.206 11.452 -2.474 1.00 92.19 89 LYS A CA 1
ATOM 689 C C . LYS A 1 89 ? -3.541 10.437 -3.570 1.00 92.19 89 LYS A C 1
ATOM 691 O O . LYS A 1 89 ? -3.446 10.752 -4.754 1.00 92.19 89 LYS A O 1
ATOM 696 N N . ALA A 1 90 ? -4.053 9.264 -3.191 1.00 91.38 90 ALA A N 1
ATOM 697 C CA . ALA A 1 90 ? -4.483 8.210 -4.109 1.00 91.38 90 ALA A CA 1
ATOM 698 C C . ALA A 1 90 ? -5.737 8.549 -4.944 1.00 91.38 90 ALA A C 1
ATOM 700 O O . ALA A 1 90 ? -6.155 7.731 -5.768 1.00 91.38 90 ALA A O 1
ATOM 701 N N . ARG A 1 91 ? -6.341 9.740 -4.789 1.00 89.38 91 ARG A N 1
ATOM 702 C CA . ARG A 1 91 ? -7.292 10.282 -5.778 1.00 89.38 91 ARG A CA 1
ATOM 703 C C . ARG A 1 91 ? -6.605 10.638 -7.093 1.00 89.38 91 ARG A C 1
ATOM 705 O O . ARG A 1 91 ? -7.244 10.572 -8.140 1.00 89.38 91 ARG A O 1
ATOM 712 N N . ASN A 1 92 ? -5.323 10.999 -7.050 1.00 92.31 92 ASN A N 1
ATOM 713 C CA . ASN A 1 92 ? -4.529 11.180 -8.254 1.00 92.31 92 ASN A CA 1
ATOM 714 C C . ASN A 1 92 ? -4.199 9.794 -8.847 1.00 92.31 92 ASN A C 1
ATOM 716 O O . ASN A 1 92 ? -3.598 8.969 -8.151 1.00 92.31 92 ASN A O 1
ATOM 720 N N . PRO A 1 93 ? -4.555 9.515 -10.116 1.00 91.00 93 PRO A N 1
ATOM 721 C CA . PRO A 1 93 ? -4.320 8.211 -10.728 1.00 91.00 93 PRO A CA 1
ATOM 722 C C . PRO A 1 93 ? -2.834 7.836 -10.790 1.00 91.00 93 PRO A C 1
ATOM 724 O O . PRO A 1 93 ? -2.515 6.663 -10.607 1.00 91.00 93 PRO A O 1
ATOM 727 N N . LEU A 1 94 ? -1.932 8.805 -10.981 1.00 89.44 94 LEU A N 1
ATOM 728 C CA . LEU A 1 94 ? -0.485 8.565 -10.999 1.00 89.44 94 LEU A CA 1
ATOM 729 C C . LEU A 1 94 ? 0.023 8.154 -9.618 1.00 89.44 94 LEU A C 1
ATOM 731 O O . LEU A 1 94 ? 0.716 7.147 -9.489 1.00 89.44 94 LEU A O 1
ATOM 735 N N . TYR A 1 95 ? -0.387 8.881 -8.574 1.00 90.50 95 TYR A N 1
ATOM 736 C CA . TYR A 1 95 ? -0.034 8.516 -7.203 1.00 90.50 95 TYR A CA 1
ATOM 737 C C . TYR A 1 95 ? -0.605 7.151 -6.826 1.00 90.50 95 TYR A C 1
ATOM 739 O O . TYR A 1 95 ? 0.066 6.355 -6.185 1.00 90.50 95 TYR A O 1
ATOM 747 N N . ARG A 1 96 ? -1.832 6.841 -7.261 1.00 90.50 96 ARG A N 1
ATOM 748 C CA . ARG A 1 96 ? -2.462 5.541 -7.010 1.00 90.50 96 ARG A CA 1
ATOM 749 C C . ARG A 1 96 ? -1.666 4.384 -7.617 1.00 90.50 96 ARG A C 1
ATOM 751 O O . ARG A 1 96 ? -1.536 3.346 -6.975 1.00 90.50 96 ARG A O 1
ATOM 758 N N . LEU A 1 97 ? -1.150 4.551 -8.837 1.00 90.69 97 LEU A N 1
ATOM 759 C CA . LEU A 1 97 ? -0.292 3.550 -9.478 1.00 90.69 97 LEU A CA 1
ATOM 760 C C . LEU A 1 97 ? 1.020 3.375 -8.709 1.00 90.69 97 LEU A C 1
ATOM 762 O O . LEU A 1 97 ? 1.403 2.246 -8.410 1.00 90.69 97 LEU A O 1
ATOM 766 N N . LEU A 1 98 ? 1.658 4.486 -8.333 1.00 89.75 98 LEU A N 1
ATOM 767 C CA . LEU A 1 98 ? 2.889 4.478 -7.547 1.00 89.75 98 LEU A CA 1
ATOM 768 C C . LEU A 1 98 ? 2.696 3.812 -6.176 1.00 89.75 98 LEU A C 1
ATOM 770 O O . LEU A 1 98 ? 3.484 2.962 -5.776 1.00 89.75 98 LEU A O 1
ATOM 774 N N . LEU A 1 99 ? 1.614 4.146 -5.478 1.00 89.94 99 LEU A N 1
ATOM 775 C CA . LEU A 1 99 ? 1.273 3.565 -4.185 1.00 89.94 99 LEU A CA 1
ATOM 776 C C . LEU A 1 99 ? 1.023 2.054 -4.303 1.00 89.94 99 LEU A C 1
ATOM 778 O O . LEU A 1 99 ? 1.501 1.276 -3.483 1.00 89.94 99 LEU A O 1
ATOM 782 N N . GLY A 1 100 ? 0.328 1.621 -5.360 1.00 89.94 100 GLY A N 1
ATOM 783 C CA . GLY A 1 100 ? 0.144 0.201 -5.661 1.00 89.94 100 GLY A CA 1
ATOM 784 C C . GLY A 1 100 ? 1.465 -0.528 -5.924 1.00 89.94 100 GLY A C 1
ATOM 785 O O . GLY A 1 100 ? 1.636 -1.657 -5.461 1.00 89.94 100 GLY A O 1
ATOM 786 N N . TYR A 1 101 ? 2.406 0.122 -6.616 1.00 89.25 101 TYR A N 1
ATOM 787 C CA . TYR A 1 101 ? 3.764 -0.390 -6.800 1.00 89.25 101 TYR A CA 1
ATOM 788 C C . TYR A 1 101 ? 4.486 -0.548 -5.460 1.00 89.25 101 TYR A C 1
ATOM 790 O O . TYR A 1 101 ? 4.986 -1.634 -5.176 1.00 89.25 101 TYR A O 1
ATOM 798 N N . PHE A 1 102 ? 4.469 0.473 -4.599 1.00 88.56 102 PHE A N 1
ATOM 799 C CA . PHE A 1 102 ? 5.098 0.399 -3.278 1.00 88.56 102 PHE A CA 1
ATOM 800 C C . PHE A 1 102 ? 4.495 -0.694 -2.396 1.00 88.56 102 PHE A C 1
ATOM 802 O O . PHE A 1 102 ? 5.244 -1.482 -1.826 1.00 88.56 102 PHE A O 1
ATOM 809 N N . PHE A 1 103 ? 3.167 -0.840 -2.360 1.00 88.31 103 PHE A N 1
ATOM 810 C CA . PHE A 1 103 ? 2.521 -1.945 -1.642 1.00 88.31 103 PHE A CA 1
ATOM 811 C C . PHE A 1 103 ? 2.837 -3.320 -2.229 1.00 88.31 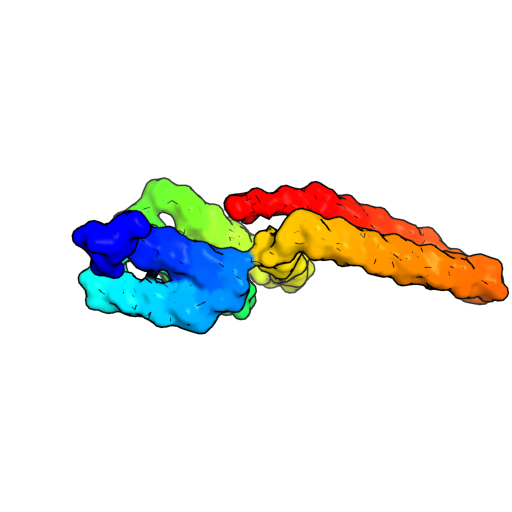103 PHE A C 1
ATOM 813 O O . PHE A 1 103 ? 2.779 -4.332 -1.538 1.00 88.31 103 PHE A O 1
ATOM 820 N N . TRP A 1 104 ? 3.104 -3.427 -3.527 1.00 88.06 104 TRP A N 1
ATOM 821 C CA . TRP A 1 104 ? 3.578 -4.685 -4.093 1.00 88.06 104 TRP A CA 1
ATOM 822 C C . TRP A 1 104 ? 5.030 -4.951 -3.699 1.00 88.06 104 TRP A C 1
ATOM 824 O O . TRP A 1 104 ? 5.332 -6.044 -3.222 1.00 88.06 104 TRP A O 1
ATOM 834 N N . MET A 1 105 ? 5.888 -3.939 -3.803 1.00 87.62 105 MET A N 1
ATOM 835 C CA . MET A 1 105 ? 7.305 -4.028 -3.471 1.00 87.62 105 MET A CA 1
ATOM 836 C C . MET A 1 105 ? 7.542 -4.350 -1.990 1.00 87.62 105 MET A C 1
ATOM 838 O O . MET A 1 105 ? 8.406 -5.166 -1.669 1.00 87.62 105 MET A O 1
ATOM 842 N N . SER A 1 106 ? 6.734 -3.783 -1.089 1.00 84.75 106 SER A N 1
ATOM 843 C CA . SER A 1 106 ? 6.820 -4.011 0.360 1.00 84.75 106 SER A CA 1
ATOM 844 C C . SER A 1 106 ? 6.455 -5.438 0.778 1.00 84.75 106 SER A C 1
ATOM 846 O O . SER A 1 106 ? 6.751 -5.841 1.898 1.00 84.75 106 SER A O 1
ATOM 848 N N . ARG A 1 107 ? 5.786 -6.206 -0.094 1.00 84.19 107 ARG A N 1
ATOM 849 C CA . ARG A 1 107 ? 5.438 -7.617 0.154 1.00 84.19 107 ARG A CA 1
ATOM 850 C C . ARG A 1 107 ? 6.541 -8.578 -0.273 1.00 84.19 107 ARG A C 1
ATOM 852 O O . ARG A 1 107 ? 6.498 -9.757 0.075 1.00 84.19 107 ARG A O 1
ATOM 859 N N . LEU A 1 108 ? 7.501 -8.108 -1.066 1.00 86.00 108 LEU A N 1
ATOM 860 C CA . LEU A 1 108 ? 8.607 -8.924 -1.542 1.00 86.00 108 LEU A CA 1
ATOM 861 C C . LEU A 1 108 ? 9.689 -9.017 -0.467 1.00 86.00 108 LEU A C 1
ATOM 863 O O . LEU A 1 108 ? 10.031 -8.035 0.185 1.00 86.00 108 LEU A O 1
ATOM 867 N N . SER A 1 109 ? 10.275 -10.205 -0.314 1.00 85.56 109 SER A N 1
ATOM 868 C CA . SER A 1 109 ? 11.477 -10.361 0.505 1.00 85.56 109 SER A CA 1
ATOM 869 C C . SER A 1 109 ? 12.647 -9.607 -0.127 1.00 85.56 109 SER A C 1
ATOM 871 O O . SER A 1 109 ? 12.701 -9.472 -1.347 1.00 85.56 109 SER A O 1
ATOM 873 N N . ASN A 1 110 ? 13.633 -9.193 0.672 1.00 83.00 110 ASN A N 1
ATOM 874 C CA . ASN A 1 110 ? 14.806 -8.461 0.176 1.00 83.00 110 ASN A CA 1
ATOM 875 C C . ASN A 1 110 ? 15.463 -9.157 -1.042 1.00 83.00 110 ASN A C 1
ATOM 877 O O . ASN A 1 110 ? 15.739 -8.532 -2.060 1.00 83.00 110 ASN A O 1
ATOM 881 N N . ARG A 1 111 ? 15.606 -10.492 -1.014 1.00 86.00 111 ARG A N 1
ATOM 882 C CA . ARG A 1 111 ? 16.131 -11.265 -2.161 1.00 86.00 111 ARG A CA 1
ATOM 883 C C . ARG A 1 111 ? 15.267 -11.130 -3.417 1.00 86.00 111 ARG A C 1
ATOM 885 O O . ARG A 1 111 ? 15.803 -11.004 -4.514 1.00 86.00 111 ARG A O 1
ATOM 892 N N . ALA A 1 112 ? 13.945 -11.162 -3.264 1.00 87.88 112 ALA A N 1
ATOM 893 C CA . ALA A 1 112 ? 13.020 -10.973 -4.375 1.00 87.88 112 ALA A CA 1
ATOM 894 C C . ALA A 1 112 ? 13.054 -9.528 -4.897 1.00 87.88 112 ALA A C 1
ATOM 896 O O . ALA A 1 112 ? 13.010 -9.332 -6.109 1.00 87.88 112 ALA A O 1
ATOM 897 N N . GLN A 1 113 ? 13.215 -8.535 -4.015 1.00 86.12 113 GLN A N 1
ATOM 898 C CA . GLN A 1 113 ? 13.383 -7.137 -4.416 1.00 86.12 113 GLN A CA 1
ATOM 899 C C . GLN A 1 113 ? 14.639 -6.944 -5.278 1.00 86.12 113 GLN A C 1
ATOM 901 O O . GLN A 1 113 ? 14.560 -6.389 -6.374 1.00 86.12 113 GLN A O 1
ATOM 906 N N . TRP A 1 114 ? 15.776 -7.503 -4.854 1.00 84.44 114 TRP A N 1
ATOM 907 C CA . TRP A 1 114 ? 17.002 -7.532 -5.660 1.00 84.44 114 TRP A CA 1
ATOM 908 C C . TRP A 1 114 ? 16.828 -8.287 -6.980 1.00 84.44 114 TRP A C 1
ATOM 910 O O . TRP A 1 114 ? 17.362 -7.862 -8.003 1.00 84.44 114 TRP A O 1
ATOM 920 N N . GLY A 1 115 ? 16.049 -9.372 -6.985 1.00 89.81 115 GLY A N 1
ATOM 921 C CA . GLY A 1 115 ? 15.699 -10.102 -8.204 1.00 89.81 115 GLY A CA 1
ATOM 922 C C . GLY A 1 115 ? 14.944 -9.242 -9.221 1.00 89.81 115 GLY A C 1
ATOM 923 O O . GLY A 1 115 ? 15.247 -9.305 -10.411 1.00 89.81 115 GLY A O 1
ATOM 924 N N . VAL A 1 116 ? 14.015 -8.394 -8.766 1.00 88.44 116 VAL A N 1
ATOM 925 C CA . VAL A 1 116 ? 13.292 -7.437 -9.623 1.00 88.44 116 VAL A CA 1
ATOM 926 C C . VAL A 1 116 ? 14.253 -6.413 -10.233 1.00 88.44 116 VAL A C 1
ATOM 928 O O . VAL A 1 116 ? 14.208 -6.186 -11.442 1.00 88.44 116 VAL A O 1
ATOM 931 N N . ILE A 1 117 ? 15.163 -5.847 -9.432 1.00 85.38 117 ILE A N 1
ATOM 932 C CA . ILE A 1 117 ? 16.179 -4.895 -9.914 1.00 85.38 117 ILE A CA 1
ATOM 933 C C . ILE A 1 117 ? 17.095 -5.565 -10.942 1.00 85.38 117 ILE A C 1
ATOM 935 O O . ILE A 1 117 ? 17.318 -5.024 -12.024 1.00 85.38 117 ILE A O 1
ATOM 939 N N . PHE A 1 118 ? 17.603 -6.759 -10.632 1.00 89.69 118 PHE A N 1
ATOM 940 C CA . PHE A 1 118 ? 18.484 -7.502 -11.528 1.00 89.69 118 PHE A CA 1
ATOM 941 C C . PHE A 1 118 ? 17.779 -7.877 -12.837 1.00 89.69 118 PHE A C 1
ATOM 943 O O . PHE A 1 118 ? 18.343 -7.699 -13.915 1.00 89.69 118 PHE A O 1
ATOM 950 N N . GLY A 1 119 ? 16.529 -8.339 -12.765 1.00 90.50 119 GLY A N 1
ATOM 951 C CA . GLY A 1 119 ? 15.720 -8.638 -13.945 1.00 90.50 119 GLY A CA 1
ATOM 952 C C . GLY A 1 119 ? 15.498 -7.403 -14.820 1.00 90.50 119 GLY A C 1
ATOM 953 O O . GLY A 1 119 ? 15.713 -7.461 -16.032 1.00 90.50 119 GLY A O 1
ATOM 954 N N . ALA A 1 120 ? 15.149 -6.268 -14.208 1.00 88.62 120 ALA A N 1
ATOM 955 C CA . ALA A 1 120 ? 15.011 -4.995 -14.910 1.00 88.62 120 ALA A CA 1
ATOM 956 C C . ALA A 1 120 ? 16.333 -4.545 -15.548 1.00 88.62 120 ALA A C 1
ATOM 958 O O . ALA A 1 120 ? 16.331 -4.071 -16.681 1.00 88.62 120 ALA A O 1
ATOM 959 N N . TYR A 1 121 ? 17.464 -4.744 -14.866 1.00 89.38 121 TYR A N 1
ATOM 960 C CA . TYR A 1 121 ? 18.793 -4.446 -15.395 1.00 89.38 121 TYR A CA 1
ATOM 961 C C . TYR A 1 121 ? 19.138 -5.303 -16.619 1.00 89.38 121 TYR A C 1
ATOM 963 O O . TYR A 1 121 ? 19.587 -4.772 -17.633 1.00 89.38 121 TYR A O 1
ATOM 971 N N . VAL A 1 122 ? 18.913 -6.619 -16.561 1.00 94.00 122 VAL A N 1
ATOM 972 C CA . VAL A 1 122 ? 19.161 -7.520 -17.700 1.00 94.00 122 VAL A CA 1
ATOM 973 C C . VAL A 1 122 ? 18.280 -7.135 -18.889 1.00 94.00 122 VAL A C 1
ATOM 975 O O . VAL A 1 122 ? 18.785 -7.011 -20.005 1.00 94.00 122 VAL A O 1
ATOM 978 N N . LEU A 1 123 ? 16.991 -6.870 -18.657 1.00 90.38 123 LEU A N 1
ATOM 979 C CA . LEU A 1 123 ? 16.072 -6.407 -19.699 1.00 90.38 123 LEU A CA 1
ATOM 980 C C . LEU A 1 123 ? 16.537 -5.081 -20.313 1.00 90.38 123 LEU A C 1
ATOM 982 O O . LEU A 1 123 ? 16.598 -4.948 -21.534 1.00 90.38 123 LEU A O 1
ATOM 986 N N . TYR A 1 124 ? 16.922 -4.123 -19.472 1.00 89.56 124 TYR A N 1
ATOM 987 C CA . TYR A 1 124 ? 17.478 -2.843 -19.895 1.00 89.56 124 TYR A CA 1
ATOM 988 C C . TYR A 1 124 ? 18.728 -3.028 -20.766 1.00 89.56 124 TYR A C 1
ATOM 990 O O . TYR A 1 124 ? 18.843 -2.409 -21.822 1.00 89.56 124 TYR A O 1
ATOM 998 N N . ARG A 1 125 ? 19.635 -3.938 -20.392 1.00 91.44 125 ARG A N 1
ATOM 999 C CA . ARG A 1 125 ? 20.836 -4.259 -21.180 1.00 91.44 125 ARG A CA 1
ATOM 1000 C C . ARG A 1 125 ? 20.503 -4.854 -22.547 1.00 91.44 125 ARG A C 1
ATOM 1002 O O . ARG A 1 125 ? 21.165 -4.502 -23.521 1.00 91.44 125 ARG A O 1
ATOM 1009 N N . ILE A 1 126 ? 19.491 -5.716 -22.631 1.00 91.56 126 ILE A N 1
ATOM 1010 C CA . ILE A 1 126 ? 19.018 -6.281 -23.904 1.00 91.56 126 ILE A CA 1
ATOM 1011 C C . ILE A 1 126 ? 18.421 -5.179 -24.786 1.00 91.56 126 ILE A C 1
ATOM 1013 O O . ILE A 1 126 ? 18.768 -5.082 -25.960 1.00 91.56 126 ILE A O 1
ATOM 1017 N N . LEU A 1 127 ? 17.578 -4.308 -24.226 1.00 88.38 127 LEU A N 1
ATOM 1018 C CA . LEU A 1 127 ? 16.979 -3.193 -24.965 1.00 88.38 127 LEU A CA 1
ATOM 1019 C C . LEU A 1 127 ? 18.039 -2.219 -25.487 1.00 88.38 127 LEU A C 1
ATOM 1021 O O . LEU A 1 127 ? 17.991 -1.827 -26.650 1.00 88.38 127 LEU A O 1
ATOM 1025 N N . LEU A 1 128 ? 19.036 -1.886 -24.665 1.00 87.81 128 LEU A N 1
ATOM 1026 C CA . LEU A 1 128 ? 20.166 -1.070 -25.101 1.00 87.81 128 LEU A CA 1
ATOM 1027 C C . LEU A 1 128 ? 20.968 -1.732 -26.220 1.00 87.81 128 LEU A C 1
ATOM 1029 O O . LEU A 1 128 ? 21.392 -1.049 -27.146 1.00 87.81 128 LEU A O 1
ATOM 1033 N N . HIS A 1 129 ? 21.168 -3.050 -26.160 1.00 89.44 129 HIS A N 1
ATOM 1034 C CA . HIS A 1 129 ? 21.832 -3.775 -27.238 1.00 89.44 129 HIS A CA 1
ATOM 1035 C C . HIS A 1 129 ? 21.059 -3.634 -28.558 1.00 89.44 129 HIS A C 1
ATOM 1037 O O . HIS A 1 129 ? 21.653 -3.283 -29.572 1.00 89.44 129 HIS A O 1
ATOM 1043 N N . VAL A 1 130 ? 19.733 -3.800 -28.530 1.00 88.56 130 VAL A N 1
ATOM 1044 C CA . VAL A 1 130 ? 18.865 -3.648 -29.711 1.00 88.56 130 VAL A CA 1
ATOM 1045 C C . VAL A 1 130 ? 18.871 -2.219 -30.261 1.00 88.56 130 VAL A C 1
ATOM 1047 O O . VAL A 1 130 ? 18.908 -2.043 -31.479 1.00 88.56 130 VAL A O 1
ATOM 1050 N N . ILE A 1 131 ? 18.853 -1.204 -29.390 1.00 88.50 131 ILE A N 1
ATOM 1051 C CA . ILE A 1 131 ? 18.926 0.209 -29.797 1.00 88.50 131 ILE A CA 1
ATOM 1052 C C . ILE A 1 131 ? 20.280 0.504 -30.449 1.00 88.50 131 ILE A C 1
ATOM 1054 O O . ILE A 1 131 ? 20.325 1.085 -31.527 1.00 88.50 131 ILE A O 1
ATOM 1058 N N . ASN A 1 132 ? 21.380 0.032 -29.858 1.00 86.50 132 ASN A N 1
ATOM 1059 C CA . ASN A 1 132 ? 22.722 0.243 -30.406 1.00 86.50 132 ASN A CA 1
ATOM 1060 C C . ASN A 1 132 ? 22.940 -0.476 -31.748 1.00 86.50 132 ASN A C 1
ATOM 1062 O O . ASN A 1 132 ? 23.749 -0.028 -32.556 1.00 86.50 132 ASN A O 1
ATOM 1066 N N . SER A 1 133 ? 22.226 -1.576 -32.005 1.00 89.38 133 SER A N 1
ATOM 1067 C CA . SER A 1 133 ? 22.255 -2.272 -33.298 1.00 89.38 133 SER A CA 1
ATOM 1068 C C . SER A 1 133 ? 21.406 -1.599 -34.384 1.00 89.38 133 SER A C 1
ATOM 1070 O O . SER A 1 133 ? 21.578 -1.927 -35.555 1.00 89.38 133 SER A O 1
ATOM 1072 N N . ASN A 1 134 ? 20.503 -0.676 -34.032 1.00 89.94 134 ASN A N 1
ATOM 1073 C CA . ASN A 1 134 ? 19.560 -0.052 -34.962 1.00 89.94 134 ASN A CA 1
ATOM 1074 C C . ASN A 1 134 ? 19.597 1.484 -34.847 1.00 89.94 134 ASN A C 1
ATOM 1076 O O . ASN A 1 134 ? 18.925 2.041 -33.977 1.00 89.94 134 ASN A O 1
ATOM 1080 N N . PRO A 1 135 ? 20.269 2.195 -35.773 1.00 86.25 135 PRO A N 1
ATOM 1081 C CA . PRO A 1 135 ? 20.367 3.660 -35.746 1.00 86.25 135 PRO A CA 1
ATOM 1082 C C . PRO A 1 135 ? 19.010 4.381 -35.718 1.00 86.25 135 PRO A C 1
ATOM 1084 O O . PRO A 1 135 ? 18.891 5.465 -35.163 1.00 86.25 135 PRO A O 1
ATOM 1087 N N . ALA A 1 136 ? 17.958 3.762 -36.267 1.00 89.81 136 ALA A N 1
ATOM 1088 C CA . ALA A 1 136 ? 16.600 4.308 -36.257 1.00 89.81 136 ALA A CA 1
ATOM 1089 C C . ALA A 1 136 ? 15.968 4.409 -34.851 1.00 89.81 136 ALA A C 1
ATOM 1091 O O . ALA A 1 136 ? 15.004 5.149 -34.670 1.00 89.81 136 ALA A O 1
ATOM 1092 N N . LEU A 1 137 ? 16.482 3.668 -33.862 1.00 87.62 137 LEU A N 1
ATOM 1093 C CA . LEU A 1 137 ? 15.981 3.662 -32.482 1.00 87.62 137 LEU A CA 1
ATOM 1094 C C . LEU A 1 137 ? 16.805 4.551 -31.539 1.00 87.62 137 LEU A C 1
ATOM 1096 O O . LEU A 1 137 ? 16.471 4.652 -30.360 1.00 87.62 137 LEU A O 1
ATOM 1100 N N . GLU A 1 138 ? 17.850 5.210 -32.039 1.00 85.62 138 GLU A N 1
ATOM 1101 C CA . GLU A 1 138 ? 18.725 6.091 -31.256 1.00 85.62 138 GLU A CA 1
ATOM 1102 C C . GLU A 1 138 ? 17.962 7.175 -30.460 1.00 85.62 138 GLU A C 1
ATOM 1104 O O . GLU A 1 138 ? 18.256 7.333 -29.270 1.00 85.62 138 GLU A O 1
ATOM 1109 N N . PRO A 1 139 ? 16.891 7.813 -30.988 1.00 90.69 139 PRO A N 1
ATOM 1110 C CA . PRO A 1 139 ? 16.107 8.782 -30.215 1.00 90.69 139 PRO A CA 1
ATOM 1111 C C . PRO A 1 139 ? 15.441 8.202 -28.956 1.00 90.69 139 PRO A C 1
ATOM 1113 O O . PRO A 1 139 ? 15.106 8.946 -28.034 1.00 90.69 139 PRO A O 1
ATOM 1116 N N . LEU A 1 140 ? 15.240 6.880 -28.891 1.00 88.12 140 LEU A N 1
ATOM 1117 C CA . LEU A 1 140 ? 14.622 6.201 -27.748 1.00 88.12 140 LEU A CA 1
ATOM 1118 C C . LEU A 1 140 ? 15.622 5.911 -26.615 1.00 88.12 140 LEU A C 1
ATOM 1120 O O . LEU A 1 140 ? 15.202 5.595 -25.500 1.00 88.12 140 LEU A O 1
ATOM 1124 N N . PHE A 1 141 ? 16.927 6.056 -26.862 1.00 86.06 141 PHE A N 1
ATOM 1125 C CA . PHE A 1 141 ? 17.982 5.744 -25.896 1.00 86.06 141 PHE A CA 1
ATOM 1126 C C . PHE A 1 141 ? 17.833 6.533 -24.588 1.00 86.06 141 PHE A C 1
ATOM 1128 O O . PHE A 1 141 ? 17.682 5.945 -23.517 1.00 86.06 141 PHE A O 1
ATOM 1135 N N . TRP A 1 142 ? 17.832 7.867 -24.665 1.00 86.81 142 TRP A N 1
ATOM 1136 C CA . TRP A 1 142 ? 17.760 8.733 -23.484 1.00 86.81 142 TRP A CA 1
ATOM 1137 C C . TRP A 1 142 ? 16.450 8.585 -22.694 1.00 86.81 142 TRP A C 1
ATOM 1139 O O . TRP A 1 142 ? 16.527 8.463 -21.468 1.00 86.81 142 TRP A O 1
ATOM 1149 N N . PRO A 1 143 ? 15.263 8.519 -23.335 1.00 91.75 143 PRO A N 1
ATOM 1150 C CA . PRO A 1 143 ? 14.024 8.172 -22.645 1.00 91.75 143 PRO A CA 1
ATOM 1151 C C . PRO A 1 143 ? 14.106 6.832 -21.907 1.00 91.75 143 PRO A C 1
ATOM 1153 O O . PRO A 1 143 ? 13.728 6.758 -20.739 1.00 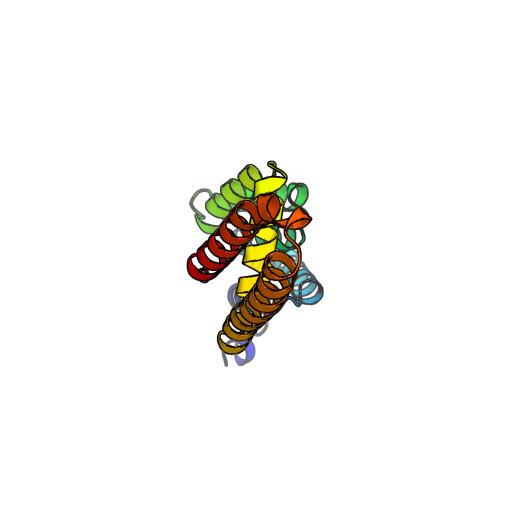91.75 143 PRO A O 1
ATOM 1156 N N . LEU A 1 144 ? 14.645 5.786 -22.542 1.00 88.62 144 LEU A N 1
ATOM 1157 C CA . LEU A 1 144 ? 14.765 4.467 -21.922 1.00 88.62 144 LEU A CA 1
ATOM 1158 C C . LEU A 1 144 ? 15.691 4.501 -20.696 1.00 88.62 144 LEU A C 1
ATOM 1160 O O . LEU A 1 144 ? 15.317 4.011 -19.631 1.00 88.62 144 LEU A O 1
ATOM 1164 N N . VAL A 1 145 ? 16.860 5.133 -20.813 1.00 86.38 145 VAL A N 1
ATOM 1165 C CA . VAL A 1 145 ? 17.799 5.326 -19.694 1.00 86.38 145 VAL A CA 1
ATOM 1166 C C . VAL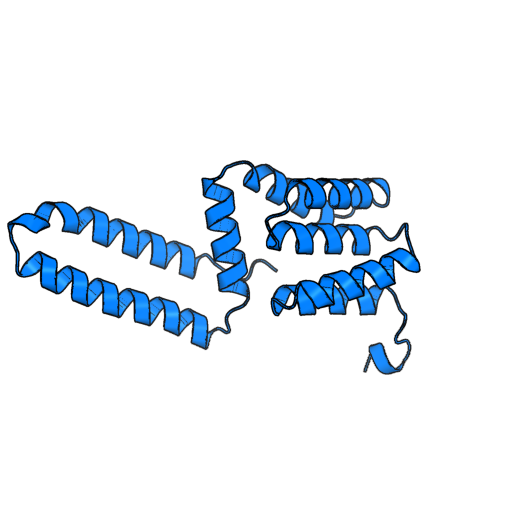 A 1 145 ? 17.121 6.077 -18.548 1.00 86.38 145 VAL A C 1
ATOM 1168 O O . VAL A 1 145 ? 17.171 5.628 -17.404 1.00 86.38 145 VAL A O 1
ATOM 1171 N N . GLY A 1 146 ? 16.434 7.182 -18.850 1.00 88.12 146 GLY A N 1
ATOM 1172 C CA . GLY A 1 146 ? 15.704 7.974 -17.861 1.00 88.12 146 GLY A CA 1
ATOM 1173 C C . GLY A 1 146 ? 14.621 7.166 -17.145 1.00 88.12 146 GLY A C 1
ATOM 1174 O O . GLY A 1 146 ? 14.536 7.209 -15.919 1.00 88.12 146 GLY A O 1
ATOM 1175 N N . THR A 1 147 ? 13.840 6.367 -17.881 1.00 88.62 147 THR A N 1
ATOM 1176 C CA . THR A 1 147 ? 12.822 5.490 -17.277 1.00 88.62 147 THR A CA 1
ATOM 1177 C C . THR A 1 147 ? 13.429 4.415 -16.381 1.00 88.62 147 THR A C 1
ATOM 1179 O O . THR A 1 147 ? 12.904 4.172 -15.295 1.00 88.62 147 THR A O 1
ATOM 1182 N N . TYR A 1 148 ? 14.551 3.811 -16.779 1.00 87.94 148 TYR A N 1
ATOM 1183 C CA . TYR A 1 148 ? 15.235 2.802 -15.974 1.00 87.94 148 TYR A CA 1
ATOM 1184 C C . TYR A 1 148 ? 15.841 3.402 -14.700 1.00 87.94 148 TYR A C 1
ATOM 1186 O O . TYR A 1 148 ? 15.674 2.839 -13.621 1.00 87.94 148 TYR A O 1
ATOM 1194 N N . LEU A 1 149 ? 16.492 4.566 -14.795 1.00 86.69 149 LEU A N 1
ATOM 1195 C CA . LEU A 1 149 ? 17.023 5.276 -13.628 1.00 86.69 149 LEU A CA 1
ATOM 1196 C C . LEU A 1 149 ? 15.905 5.714 -12.680 1.00 86.69 149 LEU A C 1
ATOM 1198 O O . LEU A 1 149 ? 16.038 5.545 -11.472 1.00 86.69 149 LEU A O 1
ATOM 1202 N N . GLY A 1 150 ? 14.786 6.210 -13.217 1.00 87.50 150 GLY A N 1
ATOM 1203 C CA . GLY A 1 150 ? 13.597 6.527 -12.428 1.00 87.50 150 GLY A CA 1
ATOM 1204 C C . GLY A 1 150 ? 13.045 5.296 -11.710 1.00 87.50 150 GLY A C 1
ATOM 1205 O O . GLY A 1 150 ? 12.800 5.344 -10.510 1.00 87.50 150 GLY A O 1
ATOM 1206 N N . PHE A 1 151 ? 12.919 4.168 -12.409 1.00 88.12 151 PHE A N 1
ATOM 1207 C CA . PHE A 1 151 ? 12.511 2.895 -11.815 1.00 88.12 151 PHE A CA 1
ATOM 1208 C C . PHE A 1 151 ? 13.476 2.423 -10.714 1.00 88.12 151 PHE A C 1
ATOM 1210 O O . PHE A 1 151 ? 13.036 2.037 -9.630 1.00 88.12 151 PHE A O 1
ATOM 1217 N N . ALA A 1 152 ? 14.785 2.481 -10.962 1.00 82.75 152 ALA A N 1
ATOM 1218 C CA . ALA A 1 152 ? 15.805 2.094 -9.993 1.00 82.75 152 ALA A CA 1
ATOM 1219 C C . ALA A 1 152 ? 15.761 2.989 -8.746 1.00 82.75 152 ALA A C 1
ATOM 1221 O O . ALA A 1 152 ? 15.775 2.474 -7.631 1.00 82.75 152 ALA A O 1
ATOM 1222 N N . LEU A 1 153 ? 15.624 4.308 -8.930 1.00 83.94 153 LEU A N 1
ATOM 1223 C CA . LEU A 1 153 ? 15.477 5.266 -7.838 1.00 83.94 153 LEU A CA 1
ATOM 1224 C C . LEU A 1 153 ? 14.219 4.970 -7.020 1.00 83.94 153 LEU A C 1
ATOM 1226 O O . LEU A 1 153 ? 14.317 4.832 -5.809 1.00 83.94 153 LEU A O 1
ATOM 1230 N N . LEU A 1 154 ? 13.066 4.796 -7.676 1.00 83.62 154 LEU A N 1
ATOM 1231 C CA . LEU A 1 154 ? 11.807 4.460 -7.007 1.00 83.62 154 LEU A CA 1
ATOM 1232 C C . LEU A 1 154 ? 11.907 3.161 -6.207 1.00 83.62 154 LEU A C 1
ATOM 1234 O O . LEU A 1 154 ? 11.326 3.059 -5.133 1.00 83.62 154 LEU A O 1
ATOM 1238 N N . THR A 1 155 ? 12.642 2.176 -6.719 1.00 81.69 155 THR A N 1
ATOM 1239 C CA . THR A 1 155 ? 12.850 0.894 -6.038 1.00 81.69 155 THR A CA 1
ATOM 1240 C C . THR A 1 155 ? 13.796 1.028 -4.849 1.00 81.69 155 THR A C 1
ATOM 1242 O O . THR A 1 155 ? 13.607 0.351 -3.847 1.00 81.69 155 THR A O 1
ATOM 1245 N N . TRP A 1 156 ? 14.787 1.915 -4.935 1.00 75.69 156 TRP A N 1
ATOM 1246 C CA . TRP A 1 156 ? 15.721 2.186 -3.845 1.00 75.69 156 TRP A CA 1
ATOM 1247 C C . TRP A 1 156 ? 15.097 3.042 -2.736 1.00 75.69 156 TRP A C 1
ATOM 1249 O O . TRP A 1 156 ? 15.351 2.800 -1.565 1.00 75.69 156 TRP A O 1
ATOM 1259 N N . THR A 1 157 ? 14.236 4.001 -3.095 1.00 72.31 157 THR A N 1
ATOM 1260 C CA . THR A 1 157 ? 13.477 4.832 -2.144 1.00 72.31 157 THR A CA 1
ATOM 1261 C C . THR A 1 157 ? 12.211 4.159 -1.631 1.00 72.31 157 THR A C 1
ATOM 1263 O O . THR A 1 157 ? 11.534 4.711 -0.766 1.00 72.31 157 THR A O 1
ATOM 1266 N N . ALA A 1 158 ? 11.859 2.990 -2.171 1.00 65.69 158 ALA A N 1
ATOM 1267 C CA . ALA A 1 158 ? 10.873 2.109 -1.569 1.00 65.69 158 ALA A CA 1
ATOM 1268 C C . ALA A 1 158 ? 11.496 1.458 -0.326 1.00 65.69 158 ALA A C 1
ATOM 1270 O O . ALA A 1 158 ? 11.635 0.239 -0.251 1.00 65.69 158 ALA A O 1
ATOM 1271 N N . ASP A 1 159 ? 11.874 2.278 0.657 1.00 54.38 159 ASP A N 1
ATOM 1272 C CA . ASP A 1 159 ? 11.975 1.787 2.020 1.00 54.38 159 ASP A CA 1
ATOM 1273 C C . ASP A 1 159 ? 10.632 1.132 2.363 1.00 54.38 159 ASP A C 1
ATOM 1275 O O . ASP A 1 159 ? 9.581 1.598 1.892 1.00 54.38 159 ASP A O 1
ATOM 1279 N N . PRO A 1 160 ? 10.623 0.048 3.155 1.00 46.72 160 PRO A N 1
AT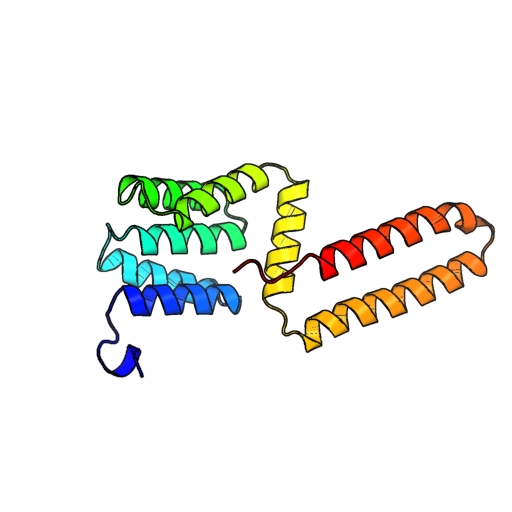OM 1280 C CA . PRO A 1 160 ? 9.395 -0.430 3.753 1.00 46.72 160 PRO A CA 1
ATOM 1281 C C . PRO A 1 160 ? 8.899 0.681 4.682 1.00 46.72 160 PRO A C 1
ATOM 1283 O O . PRO A 1 160 ? 9.223 0.732 5.862 1.00 46.72 160 PRO A O 1
ATOM 1286 N N . LEU A 1 161 ? 8.143 1.629 4.128 1.00 44.41 161 LEU A N 1
ATOM 1287 C CA . LEU A 1 161 ? 7.290 2.491 4.912 1.00 44.41 161 LEU A CA 1
ATOM 1288 C C . LEU A 1 161 ? 6.353 1.516 5.632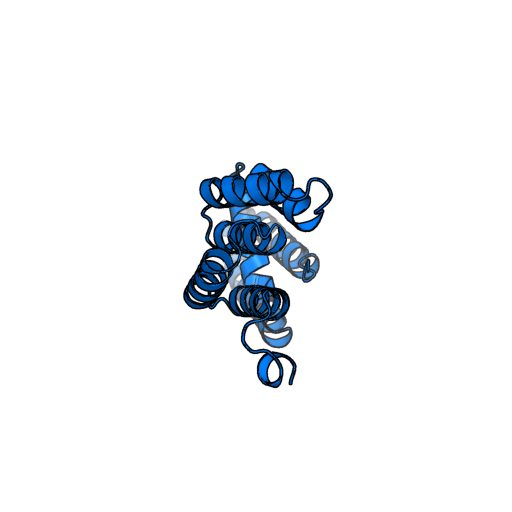 1.00 44.41 161 LEU A C 1
ATOM 1290 O O . LEU A 1 161 ? 5.572 0.803 4.988 1.00 44.41 161 LEU A O 1
ATOM 1294 N N . PHE A 1 162 ? 6.529 1.469 6.955 1.00 42.25 162 PHE A N 1
ATOM 1295 C CA . PHE A 1 162 ? 5.918 0.571 7.945 1.00 42.25 162 PHE A CA 1
ATOM 1296 C C . PHE A 1 162 ? 6.520 -0.835 8.027 1.00 42.25 162 PHE A C 1
ATOM 1298 O O . PHE A 1 162 ? 6.215 -1.668 7.133 1.00 42.25 162 PHE A O 1
#

Foldseek 3Di:
DVCVVPVLPLVVLLVVLVVCLLLVVLVVSVVSLVSSCVVVVQALSSLLSVLVSCLLVVVLVSSLVSLVSSCVSPVPPVSSVVSNVLSVLCVPVVSVVLVNVLSVLSSDDPVVLVVVLVVLVVVLVVVVVVCVVDVVNVVCNVVSVVVNVVVVVSSVVSDNPD